Protein AF-A0A534LC25-F1 (afdb_monomer_lite)

pLDDT: mean 78.44, std 12.93, range [45.84, 96.12]

Structure (mmCIF, N/CA/C/O backbone):
data_AF-A0A534LC25-F1
#
_entry.id   AF-A0A534LC25-F1
#
loop_
_atom_site.group_PDB
_atom_site.id
_atom_site.type_symbol
_atom_site.label_atom_id
_atom_site.label_alt_id
_atom_site.label_comp_id
_atom_site.label_asym_id
_atom_site.label_entity_id
_atom_site.label_seq_id
_atom_site.pdbx_PDB_ins_code
_atom_site.Cartn_x
_atom_site.Cartn_y
_atom_site.Cartn_z
_atom_site.occupancy
_atom_site.B_iso_or_equiv
_atom_site.auth_seq_id
_atom_site.auth_comp_id
_atom_site.auth_asym_id
_atom_site.auth_atom_id
_atom_site.pdbx_PDB_model_num
ATOM 1 N N . MET A 1 1 ? 3.316 -5.633 -34.121 1.00 54.84 1 MET A N 1
ATOM 2 C CA . MET A 1 1 ? 3.944 -5.105 -32.890 1.00 54.84 1 MET A CA 1
ATOM 3 C C . MET A 1 1 ? 2.878 -4.278 -32.196 1.00 54.84 1 MET A C 1
ATOM 5 O O . MET A 1 1 ? 2.304 -3.437 -32.874 1.00 54.84 1 MET A O 1
ATOM 9 N N . ALA A 1 2 ? 2.527 -4.578 -30.940 1.00 62.66 2 ALA A N 1
ATOM 10 C CA . ALA A 1 2 ? 1.647 -3.689 -30.179 1.00 62.66 2 ALA A CA 1
ATOM 11 C C . ALA A 1 2 ? 2.339 -2.327 -30.070 1.00 62.66 2 ALA A C 1
ATOM 13 O O . ALA A 1 2 ? 3.555 -2.274 -29.872 1.00 62.66 2 ALA A O 1
ATOM 14 N N . ASP A 1 3 ? 1.597 -1.250 -30.281 1.00 79.31 3 ASP A N 1
ATOM 15 C CA . ASP A 1 3 ? 2.143 0.089 -30.154 1.00 79.31 3 ASP A CA 1
ATOM 16 C C . ASP A 1 3 ? 2.554 0.354 -28.688 1.00 79.31 3 ASP A C 1
ATOM 18 O O . ASP A 1 3 ? 1.902 -0.145 -27.761 1.00 79.31 3 ASP A O 1
ATOM 22 N N . PRO A 1 4 ? 3.632 1.125 -28.445 1.00 75.50 4 PRO A N 1
ATOM 23 C CA . PRO A 1 4 ? 4.109 1.404 -27.089 1.00 75.50 4 PRO A CA 1
ATOM 24 C C . PRO A 1 4 ? 3.038 2.006 -26.169 1.00 75.50 4 PRO A C 1
ATOM 26 O O . PRO A 1 4 ? 3.043 1.748 -24.968 1.00 75.50 4 PRO A O 1
ATOM 29 N N . PHE A 1 5 ? 2.093 2.772 -26.722 1.00 80.31 5 PHE A N 1
ATOM 30 C CA . PHE A 1 5 ? 1.014 3.394 -25.956 1.00 80.31 5 PHE A CA 1
ATOM 31 C C . PHE A 1 5 ? 0.015 2.363 -25.426 1.00 80.31 5 PHE A C 1
ATOM 33 O O . PHE A 1 5 ? -0.299 2.380 -24.236 1.00 80.31 5 PHE A O 1
ATOM 40 N N . THR A 1 6 ? -0.424 1.418 -26.259 1.00 83.31 6 THR A N 1
ATOM 41 C CA . THR A 1 6 ? -1.297 0.315 -25.842 1.00 83.31 6 THR A CA 1
ATOM 42 C C . THR A 1 6 ? -0.636 -0.528 -24.754 1.00 83.31 6 THR A C 1
ATOM 44 O O . THR A 1 6 ? -1.291 -0.897 -23.781 1.00 83.31 6 THR A O 1
ATOM 47 N N . MET A 1 7 ? 0.672 -0.786 -24.853 1.00 79.94 7 MET A N 1
ATOM 48 C CA . MET A 1 7 ? 1.392 -1.533 -23.817 1.00 79.94 7 MET A CA 1
ATOM 49 C C . MET A 1 7 ? 1.444 -0.791 -22.481 1.00 79.94 7 MET A C 1
ATOM 51 O O . MET A 1 7 ? 1.221 -1.411 -21.445 1.00 79.94 7 MET A O 1
ATOM 55 N N . ILE A 1 8 ? 1.691 0.522 -22.492 1.00 82.50 8 ILE A N 1
ATOM 56 C CA . ILE A 1 8 ? 1.692 1.340 -21.271 1.00 82.50 8 ILE A CA 1
ATOM 57 C C . ILE A 1 8 ? 0.309 1.340 -20.621 1.00 82.50 8 ILE A C 1
ATOM 59 O O . ILE A 1 8 ? 0.205 1.169 -19.411 1.00 82.50 8 ILE A O 1
ATOM 63 N N . ILE A 1 9 ? -0.757 1.488 -21.409 1.00 8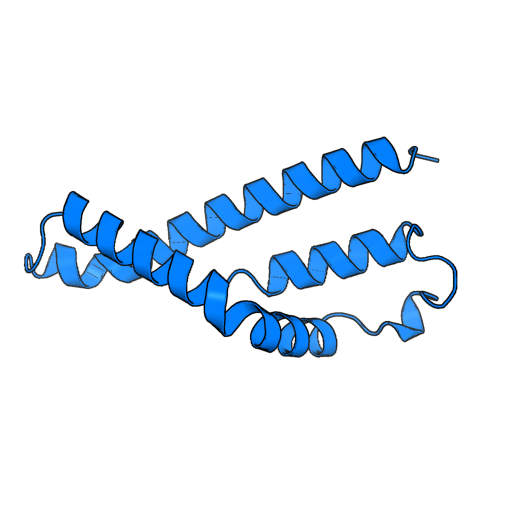6.50 9 ILE A N 1
ATOM 64 C CA . ILE A 1 9 ? -2.128 1.483 -20.882 1.00 86.50 9 ILE A CA 1
ATOM 65 C C . ILE A 1 9 ? -2.439 0.140 -20.213 1.00 86.50 9 ILE A C 1
ATOM 67 O O . ILE A 1 9 ? -2.934 0.112 -19.087 1.00 86.50 9 ILE A O 1
ATOM 71 N N . VAL A 1 10 ? -2.105 -0.974 -20.870 1.00 85.38 10 VAL A N 1
ATOM 72 C CA . VAL A 1 10 ? -2.291 -2.318 -20.302 1.00 85.38 10 VAL A CA 1
ATOM 73 C C . VAL A 1 10 ? -1.448 -2.503 -19.038 1.00 85.38 10 VAL A C 1
ATOM 75 O O . VAL A 1 10 ? -1.951 -3.017 -18.042 1.00 85.38 10 VAL A O 1
ATOM 78 N N . ALA A 1 11 ? -0.196 -2.044 -19.047 1.00 83.38 11 ALA A N 1
ATOM 79 C CA . ALA A 1 11 ? 0.690 -2.113 -17.892 1.00 83.38 11 ALA A CA 1
ATOM 80 C C . ALA A 1 11 ? 0.131 -1.345 -16.689 1.00 83.38 11 ALA A C 1
ATOM 82 O O . ALA A 1 11 ? 0.079 -1.892 -15.591 1.00 83.38 11 ALA A O 1
ATOM 83 N N . ILE A 1 12 ? -0.348 -0.114 -16.905 1.00 85.31 12 ILE A N 1
ATOM 84 C CA . ILE A 1 12 ? -0.981 0.704 -15.865 1.00 85.31 12 ILE A CA 1
ATOM 85 C C . ILE A 1 12 ? -2.199 -0.020 -15.294 1.00 85.31 12 ILE A C 1
ATOM 87 O O . ILE A 1 12 ? -2.316 -0.118 -14.080 1.00 85.31 12 ILE A O 1
ATOM 91 N N . LEU A 1 13 ? -3.079 -0.568 -16.139 1.00 89.31 13 LEU A N 1
ATOM 92 C CA . LEU A 1 13 ? -4.267 -1.287 -15.668 1.00 89.31 13 LEU A CA 1
ATOM 93 C C . LEU A 1 13 ? -3.913 -2.504 -14.804 1.00 89.31 13 LEU A C 1
ATOM 95 O O . LEU A 1 13 ? -4.565 -2.738 -13.786 1.00 89.31 13 LEU A O 1
ATOM 99 N N . ILE A 1 14 ? -2.884 -3.263 -15.189 1.00 86.44 14 ILE A N 1
ATOM 100 C CA . ILE A 1 14 ? -2.422 -4.433 -14.433 1.00 86.44 14 ILE A CA 1
ATOM 101 C C . ILE A 1 14 ? -1.838 -4.005 -13.088 1.00 86.44 14 ILE A C 1
ATOM 103 O O . ILE A 1 14 ? -2.256 -4.532 -12.059 1.00 86.44 14 ILE A O 1
ATOM 107 N N . VAL A 1 15 ? -0.921 -3.034 -13.091 1.00 84.31 15 VAL A N 1
ATOM 108 C CA . VAL A 1 15 ? -0.272 -2.529 -11.873 1.00 84.31 15 VAL A CA 1
ATOM 109 C C . VAL A 1 15 ? -1.312 -1.966 -10.906 1.00 84.31 15 VAL A C 1
ATOM 111 O O . VAL A 1 15 ? -1.348 -2.363 -9.750 1.00 84.31 15 VAL A O 1
ATOM 114 N N . PHE A 1 16 ? -2.237 -1.132 -11.385 1.00 86.50 16 PHE A N 1
ATOM 115 C CA . PHE A 1 16 ? -3.258 -0.522 -10.530 1.00 86.50 16 PHE A CA 1
ATOM 116 C C . PHE A 1 16 ? -4.217 -1.556 -9.926 1.00 86.50 16 PHE A C 1
ATOM 118 O O . PHE A 1 16 ? -4.632 -1.433 -8.775 1.00 86.50 16 PHE A O 1
ATOM 125 N N . SER A 1 17 ? -4.569 -2.587 -10.702 1.00 88.62 17 SER A N 1
ATOM 126 C CA . SER A 1 17 ? -5.414 -3.682 -10.212 1.00 88.62 17 SER A CA 1
ATOM 127 C C . SER A 1 17 ? -4.692 -4.495 -9.141 1.00 88.62 17 SER A C 1
ATOM 129 O O . SER A 1 17 ? -5.283 -4.827 -8.117 1.00 88.62 17 SER A O 1
ATOM 131 N N . PHE A 1 18 ? -3.417 -4.807 -9.366 1.00 85.44 18 PHE A N 1
ATOM 132 C CA . PHE A 1 18 ? -2.601 -5.573 -8.434 1.00 85.44 18 PHE A CA 1
ATOM 133 C C . PHE A 1 18 ? -2.382 -4.818 -7.114 1.00 85.44 18 PHE A C 1
ATOM 135 O O . PHE A 1 18 ? -2.664 -5.371 -6.053 1.00 85.44 18 PHE A O 1
ATOM 142 N N . ASP A 1 19 ? -2.011 -3.537 -7.180 1.00 84.12 19 ASP A N 1
ATOM 143 C CA . ASP A 1 19 ? -1.819 -2.681 -6.003 1.00 84.12 19 ASP A CA 1
ATOM 144 C C . ASP A 1 19 ? -3.094 -2.581 -5.156 1.00 84.12 19 ASP A C 1
ATOM 146 O O . ASP A 1 19 ? -3.044 -2.611 -3.925 1.00 84.12 19 ASP A O 1
ATOM 150 N N . PHE A 1 20 ? -4.260 -2.514 -5.808 1.00 86.75 20 PHE A N 1
ATOM 151 C CA . PHE A 1 20 ? -5.543 -2.502 -5.114 1.00 86.75 20 PHE A CA 1
ATOM 152 C C . PHE A 1 20 ? -5.806 -3.805 -4.348 1.00 86.75 20 PHE A C 1
ATOM 154 O O . PHE A 1 20 ? -6.191 -3.764 -3.176 1.00 86.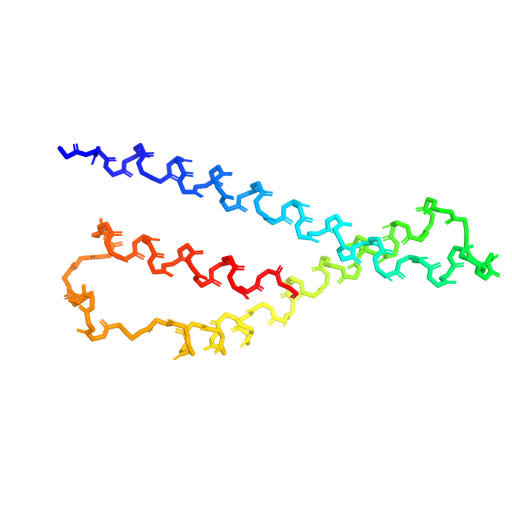75 20 PHE A O 1
ATOM 161 N N . PHE A 1 21 ? -5.617 -4.963 -4.988 1.00 88.94 21 PHE A N 1
ATOM 162 C CA . PHE A 1 21 ? -5.861 -6.252 -4.336 1.00 88.94 21 PHE A CA 1
ATOM 163 C C . PHE A 1 21 ? -4.856 -6.536 -3.214 1.00 88.94 21 PHE A C 1
ATOM 165 O O . PHE A 1 21 ? -5.266 -7.047 -2.169 1.00 88.94 21 PHE A O 1
ATOM 172 N N . ASN A 1 22 ? -3.590 -6.151 -3.388 1.00 85.81 22 ASN A N 1
ATOM 173 C CA . ASN A 1 22 ? -2.586 -6.240 -2.330 1.00 85.81 22 ASN A CA 1
ATOM 174 C C . ASN A 1 22 ? -2.958 -5.362 -1.136 1.00 85.81 22 ASN A C 1
ATOM 176 O O . ASN A 1 22 ? -3.131 -5.875 -0.033 1.00 85.81 22 ASN A O 1
ATOM 180 N N . GLY A 1 23 ? -3.230 -4.073 -1.365 1.00 87.31 23 GLY A N 1
ATOM 181 C CA . GLY A 1 23 ? -3.625 -3.158 -0.294 1.00 87.31 23 GLY A CA 1
ATOM 182 C C . GLY A 1 23 ? -4.897 -3.599 0.442 1.00 87.31 23 GLY A C 1
ATOM 183 O O . GLY A 1 23 ? -5.020 -3.393 1.650 1.00 87.31 23 GLY A O 1
ATOM 184 N N . PHE A 1 24 ? -5.839 -4.256 -0.247 1.00 86.62 24 PHE A N 1
ATOM 185 C CA . PHE A 1 24 ? -7.027 -4.838 0.388 1.00 86.62 24 PHE A CA 1
ATOM 186 C C . PHE A 1 24 ? -6.680 -6.003 1.327 1.00 86.62 24 PHE A C 1
ATOM 188 O O . PHE A 1 24 ? -7.207 -6.081 2.440 1.00 86.62 24 PHE A O 1
ATOM 195 N N . HIS A 1 25 ? -5.793 -6.900 0.896 1.00 89.69 25 HIS A N 1
ATOM 196 C CA . HIS A 1 25 ? -5.336 -8.025 1.706 1.00 89.69 25 HIS A CA 1
ATOM 197 C C . HIS A 1 25 ? -4.530 -7.554 2.925 1.00 89.69 25 HIS A C 1
ATOM 199 O O . HIS A 1 25 ? -4.777 -8.004 4.047 1.00 89.69 25 HIS A O 1
ATOM 205 N N . ASP A 1 26 ? -3.645 -6.578 2.739 1.00 88.44 26 ASP A N 1
ATOM 206 C CA . ASP A 1 26 ? -2.821 -6.033 3.818 1.00 88.44 26 ASP A CA 1
ATOM 207 C C . ASP A 1 26 ? -3.656 -5.237 4.817 1.00 88.44 26 ASP A C 1
ATOM 209 O O . ASP A 1 26 ? -3.464 -5.357 6.030 1.00 88.44 26 ASP A O 1
ATOM 213 N N . ALA A 1 27 ? -4.665 -4.501 4.341 1.00 89.44 27 ALA A N 1
ATOM 214 C CA . ALA A 1 27 ? -5.641 -3.869 5.216 1.00 89.44 27 ALA A CA 1
ATOM 215 C C . ALA A 1 27 ? -6.398 -4.906 6.058 1.00 89.44 27 ALA A C 1
ATOM 217 O O . ALA A 1 27 ? -6.547 -4.702 7.262 1.00 89.44 27 ALA A O 1
ATOM 218 N N . ALA A 1 28 ? -6.835 -6.028 5.473 1.00 90.31 28 ALA A N 1
ATOM 219 C CA . ALA A 1 28 ? -7.507 -7.096 6.215 1.00 90.31 28 ALA A CA 1
ATOM 220 C C . ALA A 1 28 ? -6.604 -7.682 7.315 1.00 90.31 28 ALA A C 1
ATOM 222 O O . ALA A 1 28 ? -7.041 -7.828 8.461 1.00 90.31 28 ALA A O 1
ATOM 223 N N . ASN A 1 29 ? -5.333 -7.934 6.996 1.00 91.06 29 ASN A N 1
ATOM 224 C CA . ASN A 1 29 ? -4.347 -8.450 7.945 1.00 91.06 29 ASN A CA 1
ATOM 225 C C . ASN A 1 29 ? -4.043 -7.449 9.072 1.00 91.06 29 ASN A C 1
ATOM 227 O O . ASN A 1 29 ? -3.979 -7.833 10.241 1.00 91.06 29 ASN A O 1
ATOM 231 N N . ALA A 1 30 ? -3.928 -6.157 8.752 1.00 90.06 30 ALA A N 1
ATOM 232 C CA . ALA A 1 30 ? -3.645 -5.100 9.721 1.00 90.06 30 ALA A CA 1
ATOM 233 C C . ALA A 1 30 ? -4.807 -4.845 10.700 1.00 90.06 30 ALA A C 1
ATOM 235 O O . ALA A 1 30 ? -4.580 -4.546 11.876 1.00 90.06 30 ALA A O 1
ATOM 236 N N . ILE A 1 31 ? -6.062 -4.966 10.248 1.00 93.62 31 ILE A N 1
ATOM 237 C CA . ILE A 1 31 ? -7.235 -4.672 11.088 1.00 93.62 31 ILE A CA 1
ATOM 238 C C . ILE A 1 31 ? -7.751 -5.879 11.875 1.00 93.62 31 ILE A C 1
ATOM 240 O O . ILE A 1 31 ? -8.427 -5.676 12.887 1.00 93.62 31 ILE A O 1
ATOM 244 N N . ALA A 1 32 ? -7.452 -7.111 11.446 1.00 93.94 32 ALA A N 1
ATOM 245 C CA . ALA A 1 32 ? -8.027 -8.335 12.010 1.00 93.94 32 ALA A CA 1
ATOM 246 C C . ALA A 1 32 ? -7.909 -8.393 13.542 1.00 93.94 32 ALA A C 1
ATOM 248 O O . ALA A 1 32 ? -8.906 -8.591 14.238 1.00 93.94 32 ALA A O 1
ATOM 249 N N . THR A 1 33 ? -6.717 -8.133 14.083 1.00 93.44 33 THR A N 1
ATOM 250 C CA . THR A 1 33 ? -6.454 -8.199 15.529 1.00 93.44 33 THR A CA 1
ATOM 251 C C . THR A 1 33 ? -7.172 -7.095 16.306 1.00 93.44 33 THR A C 1
ATOM 253 O O . THR A 1 33 ? -7.789 -7.355 17.340 1.00 93.44 33 THR A O 1
ATOM 256 N N . ILE A 1 34 ? -7.130 -5.855 15.814 1.00 93.19 34 ILE A N 1
ATOM 257 C CA . ILE A 1 34 ? -7.714 -4.683 16.488 1.00 93.19 34 ILE A CA 1
ATOM 258 C C . ILE A 1 34 ? -9.246 -4.764 16.513 1.00 93.19 34 ILE A C 1
ATOM 260 O O . ILE A 1 34 ? -9.878 -4.417 17.515 1.00 93.19 34 ILE A O 1
ATOM 264 N N . VAL A 1 35 ? -9.847 -5.238 15.419 1.00 92.50 35 VAL A N 1
ATOM 265 C CA . VAL A 1 35 ? -11.299 -5.412 15.312 1.00 92.50 35 VAL A CA 1
ATOM 266 C C . VAL A 1 35 ? -11.761 -6.622 16.128 1.00 92.50 35 VAL A C 1
ATOM 268 O O . VAL A 1 35 ? -12.757 -6.516 16.844 1.00 92.50 35 VAL A O 1
ATOM 271 N N . ALA A 1 36 ? -11.026 -7.743 16.106 1.00 93.38 36 ALA A N 1
ATOM 272 C CA . ALA A 1 36 ? -11.357 -8.932 16.899 1.00 93.38 36 ALA A CA 1
ATOM 273 C C . ALA A 1 36 ? -11.302 -8.668 18.413 1.00 93.38 36 ALA A C 1
ATOM 275 O O . ALA A 1 36 ? -12.164 -9.127 19.162 1.00 93.38 36 ALA A O 1
ATOM 276 N N . THR A 1 37 ? -10.328 -7.873 18.861 1.00 96.12 37 THR A N 1
ATOM 277 C CA . THR A 1 37 ? -10.192 -7.443 20.265 1.00 96.12 37 THR A CA 1
ATOM 278 C C . THR A 1 37 ? -11.125 -6.290 20.645 1.00 96.12 37 THR A C 1
ATOM 280 O O . THR A 1 37 ? -11.197 -5.924 21.816 1.00 96.12 37 THR A O 1
ATOM 283 N N . LYS A 1 38 ? -11.877 -5.739 19.680 1.00 90.31 38 LYS A N 1
ATOM 284 C CA . LYS A 1 38 ? -12.818 -4.618 19.854 1.00 90.31 38 LYS A CA 1
ATOM 285 C C . LYS A 1 38 ? -12.175 -3.335 20.392 1.00 90.31 38 LYS A C 1
ATOM 287 O O . LYS A 1 38 ? -12.859 -2.513 20.998 1.00 90.31 38 LYS A O 1
ATOM 292 N N . VAL A 1 39 ? -10.879 -3.136 20.153 1.00 92.94 39 VAL A N 1
ATOM 293 C CA . VAL A 1 39 ? -10.165 -1.924 20.589 1.00 92.94 39 VAL A CA 1
ATOM 294 C C . VAL A 1 39 ? -10.568 -0.721 19.726 1.00 92.94 39 VAL A C 1
ATOM 296 O O . VAL A 1 39 ? -10.704 0.390 20.234 1.00 92.94 39 VAL A O 1
ATOM 299 N N . LEU A 1 40 ? -10.813 -0.932 18.426 1.00 92.00 40 LEU A N 1
ATOM 300 C CA . LEU A 1 40 ? -11.355 0.083 17.516 1.00 92.00 40 LEU A CA 1
ATOM 301 C C . LEU A 1 40 ? -12.582 -0.449 16.767 1.00 92.00 40 LEU A C 1
ATOM 303 O O . LEU A 1 40 ? -12.740 -1.650 16.551 1.00 92.00 40 LEU A O 1
ATOM 307 N N . THR A 1 41 ? -13.440 0.472 16.318 1.00 94.06 41 THR A N 1
ATOM 308 C CA . THR A 1 41 ? -14.510 0.149 15.368 1.00 94.06 41 THR A CA 1
ATOM 309 C C . THR A 1 41 ? -13.923 -0.163 13.984 1.00 94.06 41 THR A C 1
ATOM 311 O O . THR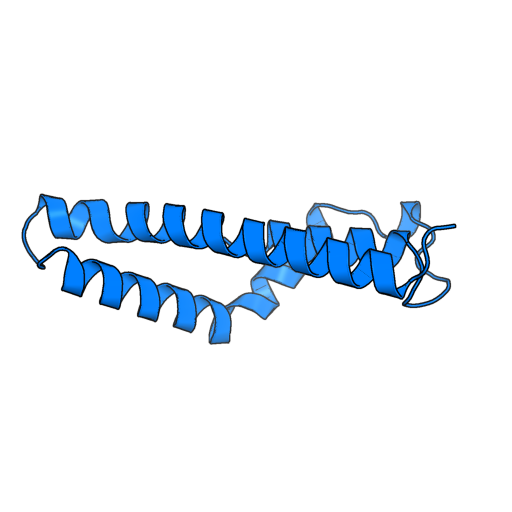 A 1 41 ? -12.886 0.411 13.631 1.00 94.06 41 THR A O 1
ATOM 314 N N . PRO A 1 42 ? -14.584 -1.000 13.159 1.00 90.75 42 PRO A N 1
ATOM 315 C CA . PRO A 1 42 ? -14.073 -1.396 11.843 1.00 90.75 42 PRO A CA 1
ATOM 316 C C . PRO A 1 42 ? -13.677 -0.210 10.957 1.00 90.75 42 PRO A C 1
ATOM 318 O O . PRO A 1 42 ? -12.601 -0.206 10.372 1.00 90.75 42 PRO A O 1
ATOM 321 N N . THR A 1 43 ? -14.485 0.853 10.932 1.00 92.62 43 THR A N 1
ATOM 322 C CA . THR A 1 43 ? -14.200 2.059 10.139 1.00 92.62 43 THR A CA 1
ATOM 323 C C . THR A 1 43 ? -12.918 2.766 10.580 1.00 92.62 43 THR A C 1
ATOM 325 O O . THR A 1 43 ? -12.141 3.213 9.741 1.00 92.62 43 THR A O 1
ATOM 328 N N . LYS A 1 44 ? -12.663 2.856 11.894 1.00 94.31 44 LYS A N 1
ATOM 329 C CA . LYS A 1 44 ? -11.440 3.485 12.413 1.00 94.31 44 LYS A CA 1
ATOM 330 C C . LYS A 1 44 ? -10.212 2.605 12.178 1.00 94.31 44 LYS A C 1
ATOM 332 O O . LYS A 1 44 ? -9.140 3.132 11.906 1.00 94.31 44 LYS A O 1
ATOM 337 N N . ALA A 1 45 ? -10.375 1.285 12.253 1.00 93.81 45 ALA A N 1
ATOM 338 C CA . ALA A 1 45 ? -9.309 0.342 11.938 1.00 93.81 45 ALA A CA 1
ATOM 339 C C . ALA A 1 45 ? -8.911 0.431 10.454 1.00 93.81 45 ALA A C 1
ATOM 341 O O . ALA A 1 45 ? -7.727 0.526 10.152 1.00 93.81 45 ALA A O 1
ATOM 342 N N . VAL A 1 46 ? -9.883 0.512 9.537 1.00 92.56 46 VAL A N 1
ATOM 343 C CA . VAL A 1 46 ? -9.616 0.719 8.101 1.00 92.56 46 VAL A CA 1
ATOM 344 C C . VAL A 1 46 ? -8.919 2.057 7.851 1.00 92.56 46 VAL A C 1
ATOM 346 O O . VAL A 1 46 ? -7.962 2.103 7.088 1.00 92.56 46 VAL A O 1
ATOM 349 N N . ALA A 1 47 ? -9.335 3.136 8.523 1.00 93.25 47 ALA A N 1
ATOM 350 C CA . ALA A 1 47 ? -8.651 4.424 8.409 1.00 93.25 47 ALA A CA 1
ATOM 351 C C . ALA A 1 47 ? -7.184 4.343 8.874 1.00 93.25 47 ALA A C 1
ATOM 353 O O . ALA A 1 47 ? -6.300 4.876 8.210 1.00 93.25 47 ALA A O 1
ATOM 354 N N . MET A 1 48 ? -6.913 3.638 9.976 1.00 93.44 48 MET A N 1
ATOM 355 C CA . MET A 1 48 ? -5.550 3.396 10.462 1.00 93.44 48 MET A CA 1
ATOM 356 C C . MET A 1 48 ? -4.727 2.564 9.470 1.00 93.44 48 MET A C 1
ATOM 358 O O . MET A 1 48 ? -3.600 2.946 9.161 1.00 93.44 48 MET A O 1
ATOM 362 N N . ALA A 1 49 ? -5.300 1.493 8.914 1.00 91.75 49 ALA A N 1
ATOM 363 C CA . ALA A 1 49 ? -4.639 0.676 7.900 1.00 91.75 49 ALA A CA 1
ATOM 364 C C . ALA A 1 49 ? -4.340 1.475 6.621 1.00 91.75 49 ALA A C 1
ATOM 366 O O . ALA A 1 49 ? -3.242 1.366 6.084 1.00 91.75 49 ALA A O 1
ATOM 367 N N . ALA A 1 50 ? -5.269 2.320 6.165 1.00 90.25 50 ALA A N 1
ATOM 368 C CA . ALA A 1 50 ? -5.071 3.181 5.000 1.00 90.25 50 ALA A CA 1
ATOM 369 C C . ALA A 1 50 ? -3.935 4.192 5.220 1.00 90.25 50 ALA A C 1
ATOM 371 O O . ALA A 1 50 ? -3.078 4.355 4.355 1.00 90.25 50 ALA A O 1
ATOM 372 N N . VAL A 1 51 ? -3.886 4.829 6.396 1.00 91.69 51 VAL A N 1
ATOM 373 C CA . VAL A 1 51 ? -2.788 5.741 6.754 1.00 91.69 51 VAL A CA 1
ATOM 374 C C . VAL A 1 51 ? -1.459 4.990 6.834 1.00 91.69 51 VAL A C 1
ATOM 376 O O . VAL A 1 51 ? -0.468 5.468 6.291 1.00 91.69 51 VAL A O 1
ATOM 379 N N . GLY A 1 52 ? -1.427 3.811 7.460 1.00 89.88 52 GLY A N 1
ATOM 380 C CA . GLY A 1 52 ? -0.218 2.988 7.554 1.00 89.88 52 GLY A CA 1
ATOM 381 C C . GLY A 1 52 ? 0.326 2.576 6.184 1.00 89.88 52 GLY A C 1
ATOM 382 O O . GLY A 1 52 ? 1.510 2.771 5.921 1.00 89.88 52 GLY A O 1
ATOM 383 N N . ASN A 1 53 ? -0.547 2.099 5.291 1.00 88.44 53 ASN A N 1
ATOM 384 C CA . ASN A 1 53 ? -0.188 1.747 3.915 1.00 88.44 53 ASN A CA 1
ATOM 385 C C . ASN A 1 53 ? 0.332 2.962 3.131 1.00 88.44 53 ASN A C 1
ATOM 387 O O . ASN A 1 53 ? 1.353 2.873 2.455 1.00 88.44 53 ASN A O 1
ATOM 391 N N . PHE A 1 54 ? -0.308 4.125 3.271 1.00 87.31 54 PHE A N 1
ATOM 392 C CA . PHE A 1 54 ? 0.147 5.351 2.614 1.00 87.31 54 PHE A CA 1
ATOM 393 C C . PHE A 1 54 ? 1.520 5.818 3.122 1.00 87.31 54 PHE A C 1
ATOM 395 O O . PHE A 1 54 ? 2.382 6.200 2.337 1.00 87.31 54 PHE A O 1
ATOM 402 N N . VAL A 1 55 ? 1.756 5.766 4.435 1.00 89.38 55 VAL A N 1
ATOM 403 C CA . VAL A 1 55 ? 3.057 6.120 5.025 1.00 89.38 55 VAL A CA 1
ATOM 404 C C . VAL A 1 55 ? 4.142 5.141 4.563 1.00 89.38 55 VAL A C 1
ATOM 406 O O . VAL A 1 55 ? 5.216 5.579 4.156 1.00 89.38 55 VAL A O 1
ATOM 409 N N . GLY A 1 56 ? 3.866 3.834 4.558 1.00 85.19 56 GLY A N 1
ATOM 410 C CA . GLY A 1 56 ? 4.789 2.831 4.018 1.00 85.19 56 GLY A CA 1
ATOM 411 C C . GLY A 1 56 ? 5.175 3.129 2.567 1.00 85.19 56 GLY A C 1
ATOM 412 O O . GLY A 1 56 ? 6.362 3.188 2.246 1.00 85.19 56 GLY A O 1
ATOM 413 N N . MET A 1 57 ? 4.182 3.441 1.731 1.00 83.31 57 MET A N 1
ATOM 414 C CA . MET A 1 57 ? 4.385 3.831 0.335 1.00 83.31 57 MET A CA 1
ATOM 415 C C . MET A 1 57 ? 5.272 5.081 0.188 1.00 83.31 57 MET A C 1
ATOM 417 O O . MET A 1 57 ? 6.182 5.127 -0.632 1.00 83.31 57 MET A O 1
ATOM 421 N N . VAL A 1 58 ? 5.026 6.127 0.978 1.00 84.62 58 VAL A N 1
ATOM 422 C CA . VAL A 1 58 ? 5.748 7.401 0.821 1.00 84.62 58 VAL A CA 1
ATOM 423 C C . VAL A 1 58 ? 7.199 7.310 1.301 1.00 84.62 58 VAL A C 1
ATOM 425 O O . VAL A 1 58 ? 8.066 7.973 0.734 1.00 84.62 58 VAL A O 1
ATOM 428 N N . PHE A 1 59 ? 7.480 6.513 2.337 1.00 84.88 59 PHE A N 1
ATOM 429 C CA . PHE A 1 59 ? 8.786 6.533 3.006 1.00 84.88 59 PHE A CA 1
ATOM 430 C C . PHE A 1 59 ? 9.656 5.289 2.778 1.00 84.88 59 PHE A C 1
ATOM 432 O O . PHE A 1 59 ? 10.868 5.380 2.968 1.00 84.88 59 PHE A O 1
ATOM 439 N N . ILE A 1 60 ? 9.087 4.138 2.399 1.00 80.19 60 ILE A N 1
ATOM 440 C CA . ILE A 1 60 ? 9.798 2.841 2.411 1.00 80.19 60 ILE A CA 1
ATOM 441 C C . ILE A 1 60 ? 9.941 2.228 1.002 1.00 80.19 60 ILE A C 1
ATOM 443 O O . ILE A 1 60 ? 10.847 1.424 0.768 1.00 80.19 60 ILE A O 1
ATOM 447 N N . THR A 1 61 ? 9.141 2.656 0.019 1.00 77.25 61 THR A N 1
ATOM 448 C CA . THR A 1 61 ? 9.082 2.032 -1.319 1.00 77.25 61 THR A CA 1
ATOM 449 C C . THR A 1 61 ? 10.420 1.970 -2.060 1.00 77.25 61 THR A C 1
ATOM 451 O O . THR A 1 61 ? 10.707 0.955 -2.693 1.00 77.25 61 THR A O 1
ATOM 454 N N . ASN A 1 62 ? 11.282 2.989 -1.961 1.00 76.88 62 ASN A N 1
ATOM 455 C CA . ASN A 1 62 ? 12.578 2.988 -2.656 1.00 76.88 62 ASN A CA 1
ATOM 456 C C . ASN A 1 62 ? 13.473 1.806 -2.248 1.00 76.88 62 ASN A C 1
ATOM 458 O O . ASN A 1 62 ? 14.080 1.166 -3.103 1.00 76.88 62 ASN A O 1
ATOM 462 N N . ALA A 1 63 ? 13.527 1.487 -0.953 1.00 76.56 63 ALA A N 1
ATOM 463 C CA . ALA A 1 63 ? 14.361 0.400 -0.448 1.00 76.56 63 ALA A CA 1
ATOM 464 C C . ALA A 1 63 ? 13.808 -0.983 -0.844 1.00 76.56 63 ALA A C 1
ATOM 466 O O . ALA A 1 63 ? 14.573 -1.901 -1.156 1.00 76.56 63 ALA A O 1
ATOM 467 N N . ILE A 1 64 ? 12.479 -1.127 -0.872 1.00 75.81 64 ILE A N 1
ATOM 468 C CA . ILE A 1 64 ? 11.806 -2.377 -1.254 1.00 75.81 64 ILE A CA 1
ATOM 469 C C . ILE A 1 64 ? 12.002 -2.640 -2.752 1.00 75.81 64 ILE A C 1
ATOM 471 O O . ILE A 1 64 ? 12.413 -3.738 -3.130 1.00 75.81 64 ILE A O 1
ATOM 475 N N . ALA A 1 65 ? 11.806 -1.621 -3.596 1.00 73.19 65 ALA A N 1
ATOM 476 C CA . ALA A 1 65 ? 11.980 -1.726 -5.044 1.00 73.19 65 ALA A CA 1
ATOM 477 C C . ALA A 1 65 ? 13.404 -2.163 -5.431 1.00 73.19 65 ALA A C 1
ATOM 479 O O . ALA A 1 65 ? 13.577 -3.023 -6.295 1.00 73.19 65 ALA A O 1
ATOM 480 N N . GLU A 1 66 ? 14.432 -1.634 -4.759 1.00 74.88 66 GLU A N 1
ATOM 481 C CA . GLU A 1 66 ? 15.819 -2.053 -4.990 1.00 74.88 66 GLU A CA 1
ATOM 482 C C . GLU A 1 66 ? 16.097 -3.496 -4.551 1.00 74.88 66 GLU A C 1
ATOM 484 O O . GLU A 1 66 ? 16.859 -4.207 -5.211 1.00 74.88 66 GLU A O 1
ATOM 489 N N . THR A 1 67 ? 15.499 -3.929 -3.440 1.00 76.88 67 THR A N 1
ATOM 490 C CA . THR A 1 67 ? 15.719 -5.267 -2.871 1.00 76.88 67 THR A CA 1
ATOM 491 C C . THR A 1 67 ? 15.048 -6.344 -3.721 1.00 76.88 67 THR A C 1
ATOM 493 O O . THR A 1 67 ? 15.663 -7.357 -4.052 1.00 76.88 67 THR A O 1
ATOM 496 N N . ILE A 1 68 ? 13.807 -6.098 -4.139 1.00 73.25 68 ILE A N 1
ATOM 497 C CA . ILE A 1 68 ? 13.031 -6.999 -4.992 1.00 73.25 68 ILE A CA 1
ATOM 498 C C . ILE A 1 68 ? 13.596 -7.017 -6.418 1.00 73.25 68 ILE A C 1
ATOM 500 O O . ILE A 1 68 ? 13.780 -8.085 -7.005 1.00 73.25 68 ILE A O 1
ATOM 504 N N . GLY A 1 69 ? 13.924 -5.847 -6.977 1.00 67.38 69 GLY A N 1
ATOM 505 C CA . GLY A 1 69 ? 14.362 -5.740 -8.368 1.00 67.38 69 GLY A CA 1
ATOM 506 C C . GLY A 1 69 ? 15.692 -6.425 -8.662 1.00 67.38 69 GLY A C 1
ATOM 507 O O . GLY A 1 69 ? 15.869 -6.952 -9.757 1.00 67.38 69 GLY A O 1
ATOM 508 N N . LYS A 1 70 ? 16.594 -6.502 -7.677 1.00 66.75 70 LYS A N 1
ATOM 509 C CA . LYS A 1 70 ? 17.858 -7.249 -7.796 1.00 66.75 70 LYS A CA 1
ATOM 510 C C . LYS A 1 70 ? 17.683 -8.765 -7.654 1.00 66.75 70 LYS A C 1
ATOM 512 O O . LYS A 1 70 ? 18.522 -9.509 -8.150 1.00 66.75 70 LYS A O 1
ATOM 517 N N . GLY A 1 71 ? 16.640 -9.222 -6.957 1.00 62.88 71 GLY A N 1
ATOM 518 C CA . GLY A 1 71 ? 16.453 -10.634 -6.608 1.00 62.88 71 GLY A CA 1
ATOM 519 C C . GLY A 1 71 ? 15.606 -11.443 -7.592 1.00 62.88 71 GLY A C 1
ATOM 520 O O . GLY A 1 71 ? 15.755 -12.661 -7.641 1.00 62.88 71 GLY A O 1
ATOM 521 N N . ILE A 1 72 ? 14.720 -10.796 -8.361 1.00 63.78 72 ILE A N 1
ATOM 522 C CA . ILE A 1 72 ? 13.713 -11.502 -9.177 1.00 63.78 72 ILE A CA 1
ATOM 523 C C . ILE A 1 72 ? 14.076 -11.578 -10.670 1.00 63.78 72 ILE A C 1
ATOM 525 O O . ILE A 1 72 ? 13.703 -12.548 -11.329 1.00 63.78 72 ILE A O 1
ATOM 529 N N . ILE A 1 73 ? 14.807 -10.606 -11.234 1.00 62.03 73 ILE A N 1
ATOM 530 C CA . ILE A 1 73 ? 15.095 -10.563 -12.680 1.00 62.03 73 ILE A CA 1
ATOM 531 C C . ILE A 1 73 ? 16.562 -10.214 -12.940 1.00 62.03 73 ILE A C 1
ATOM 533 O O . ILE A 1 73 ? 17.010 -9.121 -12.605 1.00 62.03 73 ILE A O 1
ATOM 537 N N . ASP A 1 74 ? 17.285 -11.106 -13.624 1.00 64.88 74 ASP A N 1
ATOM 538 C CA . ASP A 1 74 ? 18.625 -10.815 -14.141 1.00 64.88 74 ASP A CA 1
ATOM 539 C C . ASP A 1 74 ? 18.519 -9.964 -15.417 1.00 64.88 74 ASP A C 1
ATOM 541 O O . ASP A 1 74 ? 18.106 -10.425 -16.487 1.00 64.88 74 ASP A O 1
ATOM 545 N N . THR A 1 75 ? 18.880 -8.688 -15.298 1.00 60.44 75 THR A N 1
ATOM 546 C CA . THR A 1 75 ? 18.820 -7.710 -16.392 1.00 60.44 75 THR A CA 1
ATOM 547 C C . THR A 1 75 ? 19.786 -8.024 -17.538 1.00 60.44 75 THR A C 1
ATOM 549 O O . THR A 1 75 ? 19.583 -7.526 -18.649 1.00 60.44 75 THR A O 1
ATOM 552 N N . ASN A 1 76 ? 20.781 -8.899 -17.324 1.00 61.66 76 ASN A N 1
ATOM 553 C CA . ASN A 1 76 ? 21.710 -9.333 -18.371 1.00 61.66 76 ASN A CA 1
ATOM 554 C C . ASN A 1 76 ? 21.062 -10.298 -19.371 1.00 61.66 76 ASN A C 1
ATOM 556 O O . ASN A 1 76 ? 21.405 -10.278 -20.552 1.00 61.66 76 ASN A O 1
ATOM 560 N N . VAL A 1 77 ? 20.097 -11.110 -18.926 1.00 60.94 77 VAL A N 1
ATOM 561 C CA . VAL A 1 77 ? 19.422 -12.117 -19.767 1.00 60.94 77 VAL A CA 1
ATOM 562 C C . VAL A 1 77 ? 18.417 -11.466 -20.726 1.00 60.94 77 VAL A C 1
ATOM 564 O O . VAL A 1 77 ? 18.114 -12.009 -21.785 1.00 60.94 77 VAL A O 1
ATOM 567 N N . LEU A 1 78 ? 17.929 -10.270 -20.387 1.00 57.97 78 LEU A N 1
ATOM 568 C CA . LEU A 1 78 ? 16.882 -9.564 -21.128 1.00 57.97 78 LEU A CA 1
ATOM 569 C C . LEU A 1 78 ? 17.404 -8.554 -22.168 1.00 57.97 78 LEU A C 1
ATOM 571 O O . LEU A 1 78 ? 16.597 -7.915 -22.840 1.00 57.97 78 LEU A O 1
ATOM 575 N N . GLY A 1 79 ? 18.724 -8.387 -22.325 1.00 55.28 79 GLY A N 1
ATOM 576 C CA . GLY A 1 79 ? 19.288 -7.473 -23.332 1.00 55.28 79 GLY A CA 1
ATOM 577 C C . GLY A 1 79 ? 18.839 -6.011 -23.168 1.00 55.28 79 GLY A C 1
ATOM 578 O O . GLY A 1 79 ? 18.751 -5.274 -24.150 1.00 55.28 79 GLY A O 1
ATOM 579 N N . VAL A 1 80 ? 18.556 -5.573 -21.932 1.00 56.19 80 VAL A N 1
ATOM 580 C CA . VAL A 1 80 ? 17.923 -4.273 -21.597 1.00 56.19 80 VAL A CA 1
ATOM 581 C C . VAL A 1 80 ? 18.851 -3.066 -21.840 1.00 56.19 80 VAL A C 1
ATOM 583 O O . VAL A 1 80 ? 18.481 -1.921 -21.607 1.00 56.19 80 VAL A O 1
ATOM 586 N N . ASN A 1 81 ? 20.042 -3.283 -22.403 1.00 54.19 81 ASN A N 1
ATOM 587 C CA . ASN A 1 81 ? 20.980 -2.223 -22.785 1.00 54.19 81 ASN A CA 1
ATOM 588 C C . ASN A 1 81 ? 20.547 -1.414 -24.022 1.00 54.19 81 ASN A C 1
ATOM 590 O O . ASN A 1 81 ? 21.270 -0.514 -24.444 1.00 54.19 81 ASN A O 1
ATOM 594 N N . THR A 1 82 ? 19.389 -1.701 -24.627 1.00 50.12 82 THR A N 1
ATOM 595 C CA . THR A 1 82 ? 18.908 -0.960 -25.798 1.00 50.12 82 THR A CA 1
ATOM 596 C C . THR A 1 82 ? 17.470 -0.476 -25.60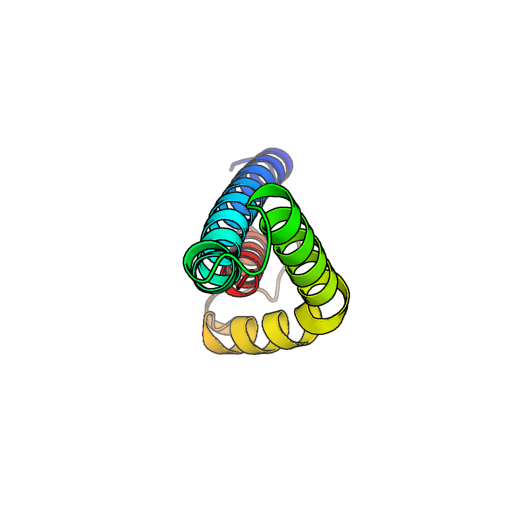2 1.00 50.12 82 THR A C 1
ATOM 598 O O . THR A 1 82 ? 16.506 -1.226 -25.707 1.00 50.12 82 THR A O 1
ATOM 601 N N . LEU A 1 83 ? 17.363 0.831 -25.344 1.00 54.50 83 LEU A N 1
ATOM 602 C CA . LEU A 1 83 ? 16.161 1.674 -25.337 1.00 54.50 83 LEU A CA 1
ATOM 603 C C . LEU A 1 83 ? 15.211 1.518 -24.120 1.00 54.50 83 LEU A C 1
ATOM 605 O O . LEU A 1 83 ? 14.622 0.454 -23.921 1.00 54.50 83 LEU A O 1
ATOM 609 N N . PRO A 1 84 ? 14.944 2.610 -23.369 1.00 56.41 84 PRO A N 1
ATOM 610 C CA . PRO A 1 84 ? 14.047 2.621 -22.201 1.00 56.41 84 PRO A CA 1
ATOM 611 C C . PRO A 1 84 ? 12.557 2.364 -22.518 1.00 56.41 84 PRO A C 1
ATOM 613 O O . PRO A 1 84 ? 11.732 2.388 -21.612 1.00 56.41 84 PRO A O 1
ATOM 616 N N . LEU A 1 85 ? 12.204 2.100 -23.783 1.00 60.84 85 LEU A N 1
ATOM 617 C CA . LEU A 1 85 ? 10.851 1.745 -24.237 1.00 60.84 85 LEU A CA 1
ATOM 618 C C . LEU A 1 85 ? 10.767 0.344 -24.869 1.00 60.84 85 LEU A C 1
ATOM 620 O O . LEU A 1 85 ? 9.777 0.029 -25.528 1.00 60.84 85 LEU A O 1
ATOM 624 N N . SER A 1 86 ? 11.792 -0.503 -24.720 1.00 67.06 86 SER A N 1
ATOM 625 C CA . SER A 1 86 ? 11.685 -1.886 -25.192 1.00 67.06 86 SER A CA 1
ATOM 626 C C . SER A 1 86 ? 10.641 -2.656 -24.377 1.00 67.06 86 SER A C 1
ATOM 628 O O . SER A 1 86 ? 10.459 -2.419 -23.180 1.00 67.06 86 SER A O 1
ATOM 630 N N . ASN A 1 87 ? 9.969 -3.619 -25.012 1.00 67.88 87 ASN A N 1
ATOM 631 C CA . ASN A 1 87 ? 8.991 -4.478 -24.343 1.00 67.88 87 ASN A CA 1
ATOM 632 C C . ASN A 1 87 ? 9.588 -5.121 -23.077 1.00 67.88 87 ASN A 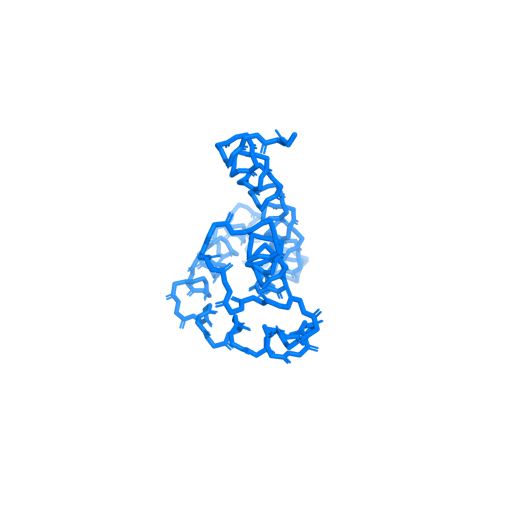C 1
ATOM 634 O O . ASN A 1 87 ? 8.923 -5.178 -22.049 1.00 67.88 87 ASN A O 1
ATOM 638 N N . ALA A 1 88 ? 10.859 -5.537 -23.127 1.00 67.19 88 ALA A N 1
ATOM 639 C CA . ALA A 1 88 ? 11.565 -6.137 -21.996 1.00 67.19 88 ALA A CA 1
ATOM 640 C C . ALA A 1 88 ? 11.767 -5.163 -20.819 1.00 67.19 88 ALA A C 1
ATOM 642 O O . ALA A 1 88 ? 11.634 -5.576 -19.669 1.00 67.19 88 ALA A O 1
ATOM 643 N N . ALA A 1 89 ? 12.030 -3.878 -21.085 1.00 69.31 8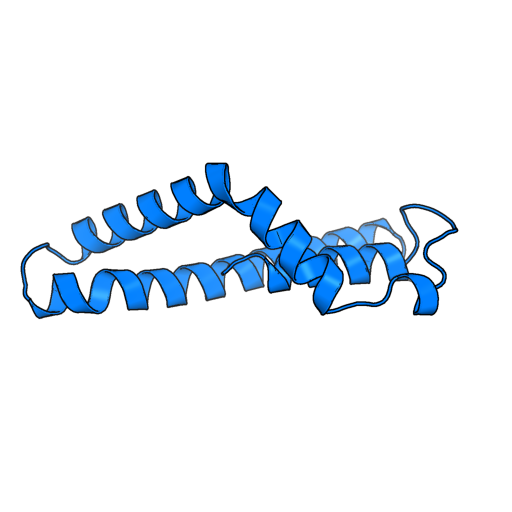9 ALA A N 1
ATOM 644 C CA . ALA A 1 89 ? 12.165 -2.858 -20.043 1.00 69.31 89 ALA A CA 1
ATOM 645 C C . ALA A 1 89 ? 10.833 -2.586 -19.322 1.00 69.31 89 ALA A C 1
ATOM 647 O O . ALA A 1 89 ? 10.819 -2.451 -18.100 1.00 69.31 89 ALA A O 1
ATOM 648 N N . LEU A 1 90 ? 9.716 -2.568 -20.062 1.00 72.75 90 LEU A N 1
ATOM 649 C CA . LEU A 1 90 ? 8.373 -2.439 -19.485 1.00 72.75 90 LEU A CA 1
ATOM 650 C C . LEU A 1 90 ? 8.001 -3.656 -18.630 1.00 72.75 90 LEU A C 1
ATOM 652 O O . LEU A 1 90 ? 7.511 -3.497 -17.518 1.00 72.75 90 LEU A O 1
ATOM 656 N N . PHE A 1 91 ? 8.274 -4.875 -19.101 1.00 71.56 91 PHE A N 1
ATOM 657 C CA . PHE A 1 91 ? 8.021 -6.075 -18.298 1.00 71.56 91 PHE A CA 1
ATOM 658 C C . PHE A 1 91 ? 8.893 -6.125 -17.037 1.00 71.56 91 PHE A C 1
ATOM 660 O O . PHE A 1 91 ? 8.413 -6.520 -15.976 1.00 71.56 91 PHE A O 1
ATOM 667 N N . HIS A 1 92 ? 10.150 -5.683 -17.131 1.00 70.94 92 HIS A N 1
ATOM 668 C CA . HIS A 1 92 ? 11.044 -5.585 -15.981 1.00 70.94 92 HIS A CA 1
ATOM 669 C C . HIS A 1 92 ? 10.535 -4.577 -14.940 1.00 70.94 92 HIS A C 1
ATOM 671 O O . HIS A 1 92 ? 10.446 -4.917 -13.763 1.00 70.94 92 HIS A O 1
ATOM 677 N N . SER A 1 93 ? 10.141 -3.368 -15.355 1.00 71.69 93 SER A N 1
ATOM 678 C CA . SER A 1 93 ? 9.613 -2.362 -14.426 1.00 71.69 93 SER A CA 1
ATOM 679 C C . SER A 1 93 ? 8.283 -2.787 -13.798 1.00 71.69 93 SER A C 1
ATOM 681 O O . SER A 1 93 ? 8.102 -2.605 -12.597 1.00 71.69 93 SER A O 1
ATOM 683 N N . MET A 1 94 ? 7.389 -3.434 -14.554 1.00 72.62 94 MET A N 1
ATOM 684 C CA . MET A 1 94 ? 6.143 -3.996 -14.015 1.00 72.62 94 MET A CA 1
ATOM 685 C C . MET A 1 94 ? 6.394 -5.057 -12.942 1.00 72.62 94 MET A C 1
ATOM 687 O O . MET A 1 94 ? 5.727 -5.049 -11.913 1.00 72.62 94 MET A O 1
ATOM 691 N N . ALA A 1 95 ? 7.358 -5.953 -13.156 1.00 68.50 95 ALA A N 1
ATOM 692 C CA . ALA A 1 95 ? 7.679 -6.998 -12.191 1.00 68.50 95 ALA A CA 1
ATOM 693 C C . ALA A 1 95 ? 8.297 -6.441 -10.900 1.00 68.50 95 ALA A C 1
ATOM 695 O O . ALA A 1 95 ? 8.011 -6.953 -9.820 1.00 68.50 95 ALA A O 1
ATOM 696 N N . ILE A 1 96 ? 9.098 -5.373 -10.992 1.00 69.62 96 ILE A N 1
ATOM 697 C CA . ILE A 1 96 ? 9.616 -4.667 -9.810 1.00 69.62 96 ILE A CA 1
ATOM 698 C C . ILE A 1 96 ? 8.476 -4.013 -9.035 1.00 69.62 96 ILE A C 1
ATOM 700 O O . ILE A 1 96 ? 8.431 -4.137 -7.815 1.00 69.62 96 ILE A O 1
ATOM 704 N N . ILE A 1 97 ? 7.555 -3.342 -9.731 1.00 71.75 97 ILE A N 1
ATOM 705 C CA . ILE A 1 97 ? 6.420 -2.678 -9.086 1.00 71.75 97 ILE A CA 1
ATOM 706 C C . ILE A 1 97 ? 5.522 -3.724 -8.415 1.00 71.75 97 ILE A C 1
ATOM 708 O O . ILE A 1 97 ? 5.282 -3.623 -7.219 1.00 71.75 97 ILE A O 1
ATOM 712 N N . MET A 1 98 ? 5.139 -4.795 -9.118 1.00 72.00 98 MET A N 1
ATOM 713 C CA . MET A 1 98 ? 4.325 -5.874 -8.539 1.00 72.00 98 MET A CA 1
ATOM 714 C C . MET A 1 98 ? 5.032 -6.615 -7.394 1.00 72.00 98 MET A C 1
ATOM 716 O O . MET A 1 98 ? 4.389 -7.068 -6.457 1.00 72.00 98 MET A O 1
ATOM 720 N N . GLY A 1 99 ? 6.355 -6.762 -7.428 1.00 63.28 99 GLY A N 1
ATOM 721 C CA . GLY A 1 99 ? 7.071 -7.372 -6.309 1.00 63.28 99 GLY A CA 1
ATOM 722 C C . GLY A 1 99 ? 7.294 -6.418 -5.126 1.00 63.28 99 GLY A C 1
ATOM 723 O O . GLY A 1 99 ? 7.568 -6.885 -4.025 1.00 63.28 99 GLY A O 1
ATOM 724 N N . GLY A 1 100 ? 7.204 -5.101 -5.344 1.00 59.38 100 GLY A N 1
ATOM 725 C CA . GLY A 1 100 ? 7.488 -4.064 -4.351 1.00 59.38 100 GLY A CA 1
ATOM 726 C C . GLY A 1 100 ? 6.273 -3.487 -3.618 1.00 59.38 100 GLY A C 1
ATOM 727 O O . GLY A 1 100 ? 6.470 -2.658 -2.733 1.00 59.38 100 GLY A O 1
ATOM 728 N N . VAL A 1 101 ? 5.046 -3.892 -3.969 1.00 57.56 101 VAL A N 1
ATOM 729 C CA . VAL A 1 101 ? 3.797 -3.428 -3.324 1.00 57.56 101 VAL A CA 1
ATOM 730 C C . VAL A 1 101 ? 3.336 -4.424 -2.250 1.00 57.56 101 VAL A C 1
ATOM 732 O O . VAL A 1 101 ? 2.226 -4.943 -2.306 1.00 57.56 101 VAL A O 1
ATOM 735 N N . ALA A 1 102 ? 4.218 -4.733 -1.301 1.00 45.84 102 ALA A N 1
ATOM 736 C CA . ALA A 1 102 ? 3.914 -5.510 -0.096 1.00 45.84 102 ALA A CA 1
ATOM 737 C C . ALA A 1 102 ? 4.252 -4.698 1.160 1.00 45.84 102 ALA A C 1
ATOM 739 O O . ALA A 1 102 ? 5.152 -3.827 1.068 1.00 45.84 102 ALA A O 1
#

Sequence (102 aa):
MADPFTMIIVAILIVFSFDFFNGFHDAANAIATIVATKVLTPTKAVAMAAVGNFVGMVFITNAIAETIGKGIIDTNVLGVNTLPLSNAALFHSMAIIMGGVA

Radius of gyration: 17.4 Å; chains: 1; bounding box: 36×20×54 Å

Foldseek 3Di:
DPDLVVLVVVLVVVLVVLLVVLLVVQLCVQQVVCVVVPVDDNVVSSVVSVVVLVVCVVPPLVVLLVVQLVPPDDPVVQPVPDDCSDPSNSVSVSSSSSSRSD

Secondary structure (DSSP, 8-state):
---HHHHHHHHHHHHHHHHHHHHHHHHHHHHHHHHHTTSS-HHHHHHHHHHHHHHHHHHHHHHHHHHHHHHH--TTTTTTTS-TTSHHHHHHHHHHHHHH--